Protein AF-A0A967F753-F1 (afdb_monomer)

Mean predicted aligned error: 6.18 Å

Structure (mmCIF, N/CA/C/O backbone):
data_AF-A0A967F753-F1
#
_entry.id   AF-A0A967F753-F1
#
loop_
_atom_site.group_PDB
_atom_site.id
_atom_site.type_symbol
_atom_site.label_atom_id
_atom_site.label_alt_id
_atom_site.label_comp_id
_atom_site.label_asym_id
_atom_site.label_entity_id
_atom_site.label_seq_id
_atom_site.pdbx_PDB_ins_code
_atom_site.Cartn_x
_atom_site.Cartn_y
_atom_site.Cartn_z
_atom_site.occupancy
_atom_site.B_iso_or_equiv
_atom_site.auth_seq_id
_atom_site.auth_comp_id
_atom_site.auth_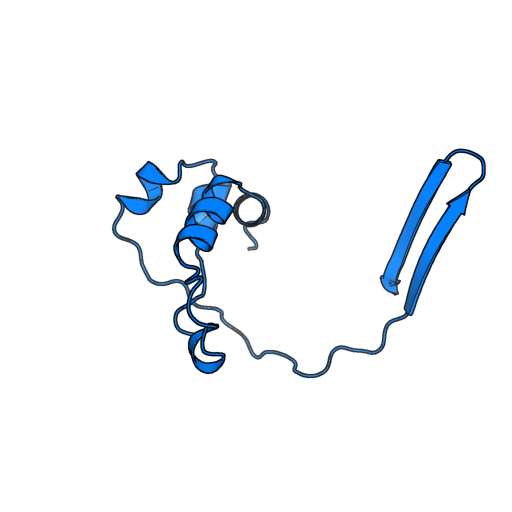asym_id
_atom_site.auth_atom_id
_atom_site.pdbx_PDB_model_num
ATOM 1 N N . TYR A 1 1 ? 8.834 14.581 2.735 1.00 79.06 1 TYR A N 1
ATOM 2 C CA . TYR A 1 1 ? 7.373 14.638 2.503 1.00 79.06 1 TYR A CA 1
ATOM 3 C C . TYR A 1 1 ? 6.909 13.235 2.145 1.00 79.06 1 TYR A C 1
ATOM 5 O O . TYR A 1 1 ? 7.609 12.601 1.368 1.00 79.06 1 TYR A O 1
ATOM 13 N N . ILE A 1 2 ? 5.806 12.736 2.720 1.00 85.50 2 ILE A N 1
ATOM 14 C CA . ILE A 1 2 ? 5.292 11.379 2.454 1.00 85.50 2 ILE A CA 1
ATOM 15 C C . ILE A 1 2 ? 3.941 11.493 1.722 1.00 85.50 2 ILE A C 1
ATOM 17 O O . ILE A 1 2 ? 3.018 12.102 2.263 1.00 85.50 2 ILE A O 1
ATOM 21 N N . PRO A 1 3 ? 3.795 10.932 0.508 1.00 91.19 3 PRO A N 1
ATOM 22 C CA . PRO A 1 3 ? 2.543 10.944 -0.257 1.00 91.19 3 PRO A CA 1
ATOM 23 C C . PRO A 1 3 ? 1.565 9.857 0.230 1.00 91.19 3 PRO A C 1
ATOM 25 O O . PRO A 1 3 ? 1.322 8.853 -0.442 1.00 91.19 3 PRO A O 1
ATOM 28 N N . GLU A 1 4 ? 1.009 10.049 1.428 1.00 93.50 4 GLU A N 1
ATOM 29 C CA . GLU A 1 4 ? 0.132 9.082 2.110 1.00 93.50 4 GLU A CA 1
ATOM 30 C C . GLU A 1 4 ? -1.081 8.656 1.268 1.00 93.50 4 GLU A C 1
ATOM 32 O O . GLU A 1 4 ? -1.386 7.468 1.160 1.00 93.50 4 GLU A O 1
ATOM 37 N N . THR A 1 5 ? -1.761 9.610 0.623 1.00 94.81 5 THR A N 1
ATOM 38 C CA . THR A 1 5 ? -2.934 9.337 -0.225 1.00 94.81 5 THR A CA 1
ATOM 39 C C . THR A 1 5 ? -2.546 8.578 -1.490 1.00 94.81 5 THR A C 1
ATOM 41 O O . THR A 1 5 ? -3.294 7.714 -1.949 1.00 94.81 5 THR A O 1
ATOM 44 N N . GLY A 1 6 ? -1.365 8.871 -2.037 1.00 94.88 6 GLY A N 1
ATOM 45 C CA . GLY A 1 6 ? -0.807 8.143 -3.168 1.00 94.88 6 GLY A CA 1
ATOM 46 C C . GLY A 1 6 ? -0.581 6.666 -2.840 1.00 94.88 6 GLY A C 1
ATOM 47 O O . GLY A 1 6 ? -1.022 5.806 -3.600 1.00 94.88 6 GLY A O 1
ATOM 48 N N . TYR A 1 7 ? 0.005 6.363 -1.675 1.00 94.56 7 TYR A N 1
ATOM 49 C CA . TYR A 1 7 ? 0.257 4.983 -1.239 1.00 94.56 7 TYR A CA 1
ATOM 50 C C . TYR A 1 7 ? -1.018 4.148 -1.055 1.00 94.56 7 TYR A C 1
ATOM 52 O O . TYR A 1 7 ? -1.015 2.960 -1.369 1.00 94.56 7 TYR A O 1
ATOM 60 N N . ILE A 1 8 ? -2.119 4.753 -0.600 1.00 95.50 8 ILE A N 1
ATOM 61 C CA . ILE A 1 8 ? -3.408 4.055 -0.426 1.00 95.50 8 ILE 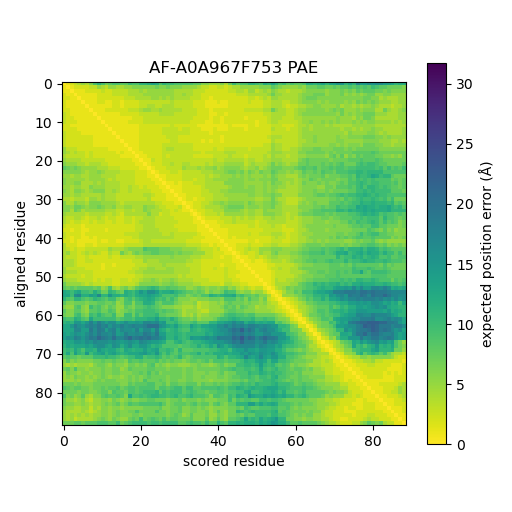A CA 1
ATOM 62 C C . ILE A 1 8 ? -4.312 4.116 -1.670 1.00 95.50 8 ILE A C 1
ATOM 64 O O . ILE A 1 8 ? -5.441 3.616 -1.653 1.00 95.50 8 ILE A O 1
ATOM 68 N N . SER A 1 9 ? -3.855 4.738 -2.760 1.00 96.69 9 SER A N 1
ATOM 69 C CA . SER A 1 9 ? -4.648 4.883 -3.979 1.00 96.69 9 SER A CA 1
ATOM 70 C C . SER A 1 9 ? -4.839 3.547 -4.690 1.00 96.69 9 SER A C 1
ATOM 72 O O . SER A 1 9 ? -3.887 2.825 -4.984 1.00 96.69 9 SER A O 1
ATOM 74 N N . LYS A 1 10 ? -6.083 3.256 -5.095 1.00 96.38 10 LYS A N 1
ATOM 75 C CA . LYS A 1 10 ? -6.391 2.090 -5.941 1.00 96.38 10 LYS A CA 1
ATOM 76 C C . LYS A 1 10 ? -5.708 2.159 -7.309 1.00 96.38 10 LYS A C 1
ATOM 78 O O . LYS A 1 10 ? -5.450 1.119 -7.905 1.00 96.38 10 LYS A O 1
ATOM 83 N N . GLN A 1 11 ? -5.439 3.364 -7.816 1.00 96.50 11 GLN A N 1
ATOM 84 C CA . GLN A 1 11 ? -4.751 3.550 -9.096 1.00 96.50 11 GLN A CA 1
ATOM 85 C C . GLN A 1 11 ? -3.267 3.184 -8.967 1.00 96.50 11 GLN A C 1
ATOM 87 O O . GLN A 1 11 ? -2.761 2.427 -9.791 1.00 96.50 11 GLN A O 1
ATOM 92 N N . TYR A 1 12 ? -2.620 3.614 -7.879 1.00 95.50 12 TYR A N 1
ATOM 93 C CA . TYR A 1 12 ? -1.252 3.210 -7.561 1.00 95.50 12 TYR A CA 1
ATOM 94 C C . TYR A 1 12 ? -1.159 1.700 -7.316 1.00 95.50 12 TYR A C 1
ATOM 96 O O . TYR A 1 12 ? -0.333 1.021 -7.917 1.00 95.50 12 TYR A O 1
ATOM 104 N N . ALA A 1 13 ? -2.072 1.138 -6.517 1.00 95.69 13 ALA A N 1
ATOM 105 C CA . ALA A 1 13 ? -2.126 -0.303 -6.280 1.00 95.69 13 ALA A CA 1
ATOM 106 C C . ALA A 1 13 ? -2.285 -1.101 -7.586 1.00 95.69 13 ALA A C 1
ATOM 108 O O . ALA A 1 13 ? -1.635 -2.129 -7.757 1.00 95.69 13 ALA A O 1
ATOM 109 N N . ARG A 1 14 ? -3.100 -0.614 -8.536 1.00 95.38 14 ARG A N 1
ATOM 110 C CA . ARG A 1 14 ? -3.232 -1.224 -9.866 1.00 95.38 14 ARG A CA 1
ATOM 111 C C . ARG A 1 14 ? -1.901 -1.238 -10.613 1.00 95.38 14 ARG A C 1
ATOM 113 O O . ARG A 1 14 ? -1.544 -2.283 -11.140 1.00 95.38 14 ARG A O 1
ATOM 120 N N . GLU A 1 15 ? -1.175 -0.122 -10.647 1.00 93.00 15 GLU A N 1
ATOM 121 C CA . GLU A 1 15 ? 0.156 -0.062 -11.266 1.00 93.00 15 GLU A CA 1
ATOM 122 C C . GLU A 1 15 ? 1.100 -1.105 -10.663 1.00 93.00 15 GLU A C 1
ATOM 124 O O . GLU A 1 15 ? 1.691 -1.896 -11.396 1.00 93.00 15 GLU A O 1
ATOM 129 N N . ARG A 1 16 ? 1.180 -1.157 -9.327 1.00 93.06 16 ARG A N 1
ATOM 130 C CA . ARG A 1 16 ? 2.065 -2.083 -8.609 1.00 93.06 16 ARG A CA 1
ATOM 131 C C . ARG A 1 16 ? 1.701 -3.545 -8.850 1.00 93.06 16 ARG A C 1
ATOM 133 O O . ARG A 1 16 ? 2.592 -4.357 -9.071 1.00 93.06 16 ARG A O 1
ATOM 140 N N . VAL A 1 17 ? 0.410 -3.882 -8.848 1.00 93.75 17 VAL A N 1
ATOM 141 C CA . VAL A 1 17 ? -0.065 -5.256 -9.085 1.00 93.75 17 VAL A CA 1
ATOM 142 C C . VAL A 1 17 ? 0.255 -5.727 -10.502 1.00 93.75 17 VAL A C 1
ATOM 144 O O . VAL A 1 17 ? 0.631 -6.879 -10.679 1.00 93.75 17 VAL A O 1
ATOM 147 N N . MET A 1 18 ? 0.168 -4.851 -11.507 1.00 91.38 18 MET A N 1
ATOM 148 C CA . MET A 1 18 ? 0.497 -5.208 -12.895 1.00 91.38 18 MET A CA 1
ATOM 149 C C . MET A 1 18 ? 1.988 -5.527 -13.110 1.00 91.38 18 MET A C 1
ATOM 151 O O . MET A 1 18 ? 2.334 -6.087 -14.145 1.00 91.38 18 MET A O 1
ATOM 155 N N . GLN A 1 19 ? 2.861 -5.184 -12.157 1.00 88.12 19 GLN A N 1
ATOM 156 C CA . GLN A 1 19 ? 4.295 -5.509 -12.171 1.00 88.12 19 GLN A CA 1
ATOM 157 C C . GLN A 1 19 ? 4.629 -6.816 -11.429 1.00 88.12 19 GLN A C 1
ATOM 159 O O . GLN A 1 19 ? 5.799 -7.196 -11.332 1.00 88.12 19 GLN A O 1
ATOM 164 N N . ILE A 1 20 ? 3.635 -7.479 -10.831 1.00 90.44 20 ILE A N 1
ATOM 165 C CA . ILE A 1 20 ? 3.836 -8.747 -10.130 1.00 90.44 20 ILE A CA 1
ATOM 166 C C . ILE A 1 20 ? 3.771 -9.873 -11.159 1.00 90.44 20 ILE A C 1
ATOM 168 O O . ILE A 1 20 ? 2.725 -10.102 -11.768 1.00 90.44 20 ILE A O 1
ATOM 172 N N . ASP A 1 21 ? 4.884 -10.584 -11.324 1.00 91.50 21 ASP A N 1
ATOM 173 C CA . ASP A 1 21 ? 4.887 -11.865 -12.018 1.00 91.50 21 ASP A CA 1
ATOM 174 C C . ASP A 1 21 ? 4.278 -12.933 -11.098 1.00 91.50 21 ASP A C 1
ATOM 176 O O . ASP A 1 21 ? 4.624 -13.033 -9.922 1.00 91.50 21 ASP A O 1
ATOM 180 N N . LEU A 1 22 ? 3.325 -13.705 -11.620 1.00 93.50 22 LEU A N 1
ATOM 181 C CA . LEU A 1 22 ? 2.670 -14.789 -10.885 1.00 93.50 22 LEU A CA 1
ATOM 182 C C . LEU A 1 22 ? 3.396 -16.133 -11.047 1.00 93.50 22 LEU A C 1
ATOM 184 O O . LEU A 1 22 ? 3.085 -17.075 -10.319 1.00 93.50 22 LEU A O 1
ATOM 188 N N . GLY A 1 23 ? 4.312 -16.244 -12.012 1.00 96.44 23 GLY A N 1
ATOM 189 C CA . GLY A 1 23 ? 5.099 -17.448 -12.273 1.00 96.44 23 GLY A CA 1
ATOM 190 C C . GLY A 1 23 ? 6.415 -17.510 -11.500 1.00 96.44 23 GLY A C 1
ATOM 191 O O . GLY A 1 23 ? 6.983 -18.594 -11.372 1.00 96.44 23 GLY A O 1
ATOM 192 N N . GLU A 1 24 ? 6.883 -16.382 -10.967 1.00 94.38 24 GLU A N 1
ATOM 193 C CA . GLU A 1 24 ? 8.197 -16.264 -10.341 1.00 94.38 24 GLU A CA 1
ATOM 194 C C . GLU A 1 24 ? 8.181 -15.293 -9.152 1.00 94.38 24 GLU A C 1
ATOM 196 O O . GLU A 1 24 ? 7.510 -14.261 -9.163 1.00 94.38 24 GLU A O 1
ATOM 201 N N . ALA A 1 25 ? 8.932 -15.634 -8.101 1.00 92.94 25 ALA A N 1
ATOM 202 C CA . ALA A 1 25 ? 9.145 -14.738 -6.971 1.00 92.94 25 ALA A CA 1
ATOM 203 C C . ALA A 1 25 ? 10.150 -13.640 -7.346 1.00 92.94 25 ALA A C 1
ATOM 205 O O . ALA A 1 25 ? 11.176 -13.907 -7.959 1.00 92.94 25 ALA A O 1
ATOM 206 N N . SER A 1 26 ? 9.889 -12.404 -6.926 1.00 89.88 26 SER A N 1
ATOM 207 C CA . SER A 1 26 ? 10.815 -11.293 -7.159 1.00 89.88 26 SER A CA 1
ATOM 208 C C . SER A 1 26 ? 12.132 -11.467 -6.399 1.00 89.88 26 SER A C 1
ATOM 210 O O . SER A 1 26 ? 12.097 -11.753 -5.201 1.00 89.88 26 SER A O 1
ATOM 212 N N . ASP A 1 27 ? 13.251 -11.169 -7.056 1.00 91.69 27 ASP A N 1
ATOM 213 C CA . ASP A 1 27 ? 14.592 -11.174 -6.465 1.00 91.69 27 ASP A CA 1
ATOM 214 C C . ASP A 1 27 ? 14.756 -10.072 -5.393 1.00 91.69 27 ASP A C 1
ATOM 216 O O . ASP A 1 27 ? 14.579 -8.892 -5.725 1.00 91.69 27 ASP A O 1
ATOM 220 N N . PRO A 1 28 ? 15.098 -10.416 -4.133 1.00 89.00 28 PRO A N 1
ATOM 221 C CA . PRO A 1 28 ? 15.360 -9.451 -3.066 1.00 89.00 28 PRO A CA 1
ATOM 222 C C . PRO A 1 28 ? 16.398 -8.378 -3.399 1.00 89.00 28 PRO A C 1
ATOM 224 O O . PRO A 1 28 ? 16.245 -7.237 -2.961 1.00 89.00 28 PRO A O 1
ATOM 227 N N . GLU A 1 29 ? 17.414 -8.699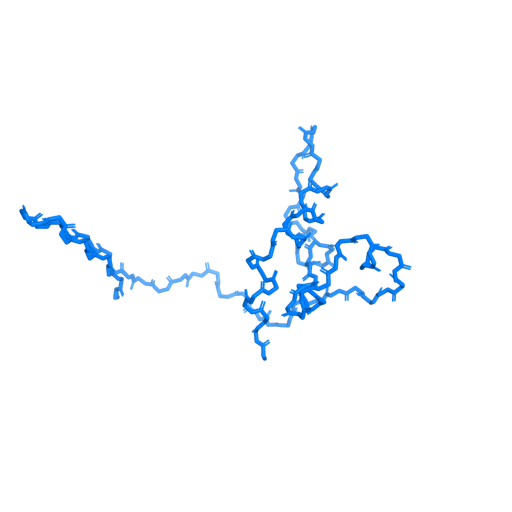 -4.203 1.00 88.81 29 GLU A N 1
ATOM 228 C CA . GLU A 1 29 ? 18.469 -7.743 -4.563 1.00 88.81 29 GLU A CA 1
ATOM 229 C C . GLU A 1 29 ? 17.923 -6.583 -5.418 1.00 88.81 29 GLU A C 1
ATOM 231 O O . GLU A 1 29 ? 18.451 -5.471 -5.390 1.00 88.81 29 GLU A O 1
ATOM 236 N N . THR A 1 30 ? 16.800 -6.804 -6.112 1.00 86.12 30 THR A N 1
ATOM 237 C CA . THR A 1 30 ? 16.167 -5.820 -7.011 1.00 86.12 30 THR A CA 1
ATOM 238 C C . THR A 1 30 ? 15.119 -4.933 -6.330 1.00 86.12 30 THR A C 1
ATOM 240 O O . THR A 1 30 ? 14.650 -3.956 -6.921 1.00 86.12 30 THR A O 1
ATOM 243 N N . TRP A 1 31 ? 14.729 -5.225 -5.082 1.00 86.31 31 TRP A N 1
ATOM 244 C CA . TRP A 1 31 ? 13.580 -4.569 -4.440 1.00 86.31 31 TRP A CA 1
ATOM 245 C C . TRP A 1 31 ? 13.739 -3.051 -4.295 1.00 86.31 31 TRP A C 1
ATOM 247 O O . TRP A 1 31 ? 12.823 -2.302 -4.636 1.00 86.31 31 TRP A O 1
ATOM 257 N N . ASN A 1 32 ? 14.907 -2.599 -3.844 1.00 83.44 32 ASN A N 1
ATOM 258 C CA . ASN A 1 32 ? 15.211 -1.179 -3.661 1.00 83.44 32 ASN A CA 1
ATOM 259 C C . ASN A 1 32 ? 15.684 -0.458 -4.938 1.00 83.44 32 ASN A C 1
ATOM 261 O O . ASN A 1 32 ? 15.247 0.670 -5.157 1.00 83.44 32 ASN A O 1
ATOM 265 N N . PRO A 1 33 ? 16.558 -1.030 -5.789 1.00 82.50 33 PRO A N 1
ATOM 266 C CA . PRO A 1 33 ? 17.032 -0.302 -6.967 1.00 82.50 33 PRO A CA 1
ATOM 267 C C . PRO A 1 33 ? 16.009 -0.242 -8.110 1.00 82.50 33 PRO A C 1
ATOM 269 O O . PRO A 1 33 ? 16.015 0.721 -8.871 1.00 82.50 33 PRO A O 1
ATOM 272 N N . GLU A 1 34 ? 15.135 -1.244 -8.249 1.00 82.56 34 GLU A N 1
ATOM 273 C CA . GLU A 1 34 ? 14.314 -1.396 -9.462 1.00 82.56 34 GLU A CA 1
ATOM 274 C C . GLU A 1 34 ? 12.812 -1.413 -9.187 1.00 82.56 34 GLU A C 1
ATOM 276 O O . GLU A 1 34 ? 12.011 -1.047 -10.048 1.00 82.56 34 GLU A O 1
ATOM 281 N N . ARG A 1 35 ? 12.400 -1.844 -7.990 1.00 83.50 35 ARG A N 1
ATOM 282 C CA . ARG A 1 35 ? 10.981 -2.051 -7.674 1.00 83.50 35 ARG A CA 1
ATOM 283 C C . ARG A 1 35 ? 10.385 -0.951 -6.808 1.00 83.50 35 ARG A C 1
ATOM 285 O O . ARG A 1 35 ? 9.221 -1.070 -6.426 1.00 83.50 35 ARG A O 1
ATOM 292 N N . VAL A 1 36 ? 11.096 0.135 -6.535 1.00 88.50 36 VAL A N 1
ATOM 293 C CA . VAL A 1 36 ? 10.498 1.300 -5.868 1.00 88.50 36 VAL A CA 1
ATOM 294 C C . VAL A 1 36 ? 9.432 1.903 -6.78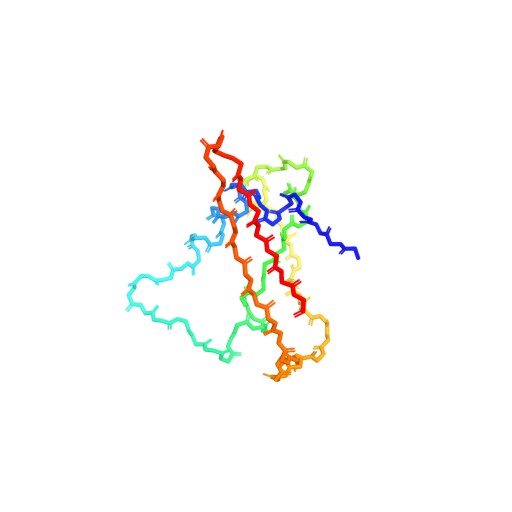6 1.00 88.50 36 VAL A C 1
ATOM 296 O O . VAL A 1 36 ? 9.574 1.935 -8.006 1.00 88.50 36 VAL A O 1
ATOM 299 N N . GLY A 1 37 ? 8.295 2.299 -6.219 1.00 89.44 37 GLY A N 1
ATOM 300 C CA . GLY A 1 37 ? 7.218 2.952 -6.962 1.00 89.44 37 GLY A CA 1
ATOM 301 C C . GLY A 1 37 ? 7.103 4.420 -6.589 1.00 89.44 37 GLY A C 1
ATOM 302 O O . GLY A 1 37 ? 7.434 4.795 -5.467 1.00 89.44 37 GLY A O 1
ATOM 303 N N . ASP A 1 38 ? 6.614 5.238 -7.522 1.00 91.12 38 ASP A N 1
ATOM 304 C CA . ASP A 1 38 ? 6.351 6.654 -7.271 1.00 91.12 38 ASP A CA 1
ATOM 305 C C . ASP A 1 38 ? 4.840 6.904 -7.101 1.00 91.12 38 ASP A C 1
ATOM 307 O O . ASP A 1 38 ? 4.118 7.063 -8.098 1.00 91.12 38 ASP A O 1
ATOM 311 N N . PRO A 1 39 ? 4.348 6.961 -5.851 1.00 92.31 39 PRO A N 1
ATOM 312 C CA . PRO A 1 39 ? 2.954 7.279 -5.534 1.00 92.31 39 PRO A CA 1
ATOM 313 C C . PRO A 1 39 ? 2.585 8.762 -5.739 1.00 92.31 39 PRO A C 1
ATOM 315 O O . PRO A 1 39 ? 1.406 9.110 -5.632 1.00 92.31 39 PRO A O 1
ATOM 318 N N . GLY A 1 40 ? 3.547 9.650 -6.019 1.00 92.31 40 GLY A N 1
ATOM 319 C CA . GLY A 1 40 ? 3.366 11.101 -6.100 1.00 92.31 40 GLY A CA 1
ATOM 320 C C . GLY A 1 40 ? 2.207 11.565 -6.995 1.00 92.31 40 GLY A C 1
ATOM 321 O O . GLY A 1 40 ? 1.372 12.341 -6.532 1.00 92.31 40 GLY A O 1
ATOM 322 N N . PRO A 1 41 ? 2.049 11.073 -8.237 1.00 92.69 41 PRO A N 1
ATOM 323 C CA . PRO A 1 41 ? 0.929 11.471 -9.096 1.00 92.69 41 PRO A CA 1
ATOM 324 C C . PRO A 1 41 ? -0.437 11.043 -8.566 1.00 92.69 41 PRO A C 1
ATOM 326 O O . PRO A 1 41 ? -1.450 11.682 -8.842 1.00 92.69 41 PRO A O 1
ATOM 329 N N . TYR A 1 42 ? -0.484 9.959 -7.799 1.00 94.25 42 TYR A N 1
ATOM 330 C CA . TYR A 1 42 ? -1.726 9.446 -7.241 1.00 94.25 42 TYR A CA 1
ATOM 331 C C . TYR A 1 42 ? -2.156 10.215 -5.991 1.00 94.25 42 TYR A C 1
ATOM 333 O O . TYR A 1 42 ? -3.337 10.195 -5.649 1.00 94.25 42 TYR A O 1
ATOM 341 N N . GLN A 1 43 ? -1.238 10.958 -5.364 1.00 92.62 43 GLN A N 1
ATOM 342 C CA . GLN A 1 43 ? -1.537 11.888 -4.275 1.00 92.62 43 GLN A CA 1
ATOM 343 C C . GLN A 1 43 ? -2.531 12.978 -4.699 1.00 92.62 43 GLN A C 1
ATOM 345 O O . GLN A 1 43 ? -3.376 13.382 -3.904 1.00 92.62 43 GLN A O 1
ATOM 350 N N . SER A 1 44 ? -2.456 13.439 -5.951 1.00 89.75 44 SER A N 1
ATOM 351 C CA . SER A 1 44 ? -3.376 14.428 -6.529 1.00 89.75 44 SER A CA 1
ATOM 352 C C . SER A 1 44 ? -4.574 13.798 -7.253 1.00 89.75 44 SER A C 1
ATOM 354 O O . SER A 1 44 ? -5.347 14.504 -7.896 1.00 89.75 44 SER A O 1
ATOM 356 N N . GLY A 1 45 ? -4.758 12.476 -7.135 1.00 90.12 45 GLY A N 1
ATOM 357 C CA . GLY A 1 45 ? -5.908 11.758 -7.689 1.00 90.12 45 GLY A CA 1
ATOM 358 C C . GLY A 1 45 ? -5.822 11.442 -9.184 1.00 90.12 45 GLY A C 1
ATOM 359 O O . GLY A 1 45 ? -6.853 11.178 -9.802 1.00 90.12 45 GLY A O 1
ATOM 360 N N . ARG A 1 46 ? -4.625 11.461 -9.784 1.00 93.06 46 ARG A N 1
ATOM 361 C CA . ARG A 1 46 ? -4.454 11.144 -11.210 1.00 93.06 46 ARG A CA 1
ATOM 362 C C . ARG A 1 46 ? -4.795 9.688 -11.531 1.00 93.06 46 ARG A C 1
ATOM 364 O O . ARG A 1 46 ? -4.694 8.802 -10.681 1.00 93.06 46 ARG A O 1
ATOM 371 N N . SER A 1 47 ? -5.218 9.444 -12.772 1.00 93.62 47 SER A N 1
ATOM 372 C CA . SER A 1 47 ? -5.582 8.103 -13.230 1.00 93.62 47 SER A CA 1
ATOM 373 C C . SER A 1 47 ? -4.348 7.289 -13.622 1.00 93.62 47 SER A C 1
ATOM 375 O O . SER A 1 47 ? -3.363 7.837 -14.109 1.00 93.62 47 SER A O 1
ATOM 377 N N . TYR A 1 48 ? -4.423 5.965 -13.463 1.00 90.88 48 TYR A N 1
ATOM 378 C CA . TYR A 1 48 ? -3.374 5.043 -13.906 1.00 90.88 48 TYR A CA 1
ATOM 379 C C . TYR A 1 48 ? -3.013 5.219 -15.390 1.00 90.88 48 TYR A C 1
ATOM 381 O O . TYR A 1 48 ? -1.843 5.186 -15.750 1.00 90.88 48 TYR A O 1
ATOM 389 N N . VAL A 1 49 ? -4.012 5.429 -16.256 1.00 92.44 49 VAL A N 1
ATOM 390 C CA . VAL A 1 49 ? -3.790 5.542 -17.707 1.00 92.44 49 VAL A CA 1
ATOM 391 C C . VAL A 1 49 ? -2.971 6.785 -18.036 1.00 92.44 49 VAL A C 1
ATOM 393 O O . VAL A 1 49 ? -2.003 6.683 -18.782 1.00 92.44 49 VAL A O 1
ATOM 396 N N . ASP A 1 50 ? -3.315 7.930 -17.446 1.00 91.62 50 ASP A N 1
ATOM 397 C CA . ASP A 1 50 ? -2.578 9.176 -17.687 1.00 91.62 50 ASP A CA 1
ATOM 398 C C . ASP A 1 50 ? -1.140 9.070 -17.178 1.00 91.62 50 ASP A C 1
ATOM 400 O O . ASP A 1 50 ? -0.215 9.549 -17.822 1.00 91.62 50 ASP A O 1
ATOM 404 N N . VAL A 1 51 ? -0.954 8.411 -16.033 1.00 89.81 51 VAL A N 1
ATOM 405 C CA . VAL A 1 51 ? 0.357 8.230 -15.410 1.00 89.81 51 VAL A CA 1
ATOM 406 C C . VAL A 1 51 ? 1.260 7.299 -16.228 1.00 89.81 51 VAL A C 1
ATOM 408 O O . VAL A 1 51 ? 2.447 7.579 -16.363 1.00 89.81 51 VAL A O 1
ATOM 411 N N . MET A 1 52 ? 0.714 6.228 -16.812 1.00 88.12 52 MET A N 1
ATOM 412 C CA . MET A 1 52 ? 1.475 5.294 -17.657 1.00 88.12 52 MET A CA 1
ATOM 413 C C . MET A 1 52 ? 1.883 5.878 -19.013 1.00 88.12 52 MET A C 1
ATOM 415 O O . MET A 1 52 ? 2.804 5.366 -19.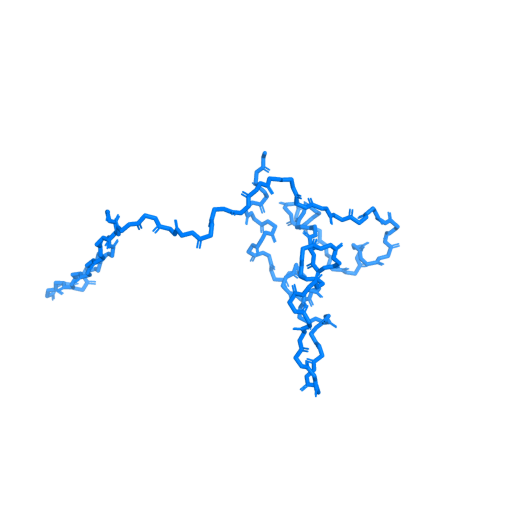645 1.00 88.12 52 MET A O 1
ATOM 419 N N . LEU A 1 53 ? 1.179 6.907 -19.491 1.00 89.81 53 LEU A N 1
ATOM 420 C CA . LEU A 1 53 ? 1.472 7.562 -20.768 1.00 89.81 53 LEU A CA 1
ATOM 421 C C . LEU A 1 53 ? 2.554 8.646 -20.653 1.00 89.81 53 LEU A C 1
ATOM 423 O O . LEU A 1 53 ? 3.035 9.137 -21.673 1.00 89.81 53 LEU A O 1
ATOM 427 N N . GLU A 1 54 ? 2.947 9.021 -19.438 1.00 87.06 54 GLU A N 1
ATOM 428 C CA . GLU A 1 54 ? 3.982 10.020 -19.191 1.00 87.06 54 GLU A CA 1
ATOM 429 C C . GLU A 1 54 ? 5.374 9.393 -19.085 1.00 87.06 54 GLU A C 1
ATOM 431 O O . GLU A 1 54 ? 5.568 8.368 -18.435 1.00 87.06 54 GLU A O 1
ATOM 436 N N . ALA A 1 55 ? 6.376 10.049 -19.679 1.00 69.62 55 ALA A N 1
ATOM 437 C CA . ALA A 1 55 ? 7.774 9.725 -19.415 1.00 69.62 55 ALA A CA 1
ATOM 438 C C . ALA A 1 55 ? 8.148 10.223 -18.011 1.00 69.62 55 ALA A C 1
ATOM 440 O O . ALA A 1 55 ? 8.006 11.413 -17.720 1.00 69.62 55 ALA A O 1
ATOM 441 N N . ARG A 1 56 ? 8.604 9.316 -17.141 1.00 75.94 56 ARG A N 1
ATOM 442 C CA . ARG A 1 56 ? 8.901 9.599 -15.731 1.00 75.94 56 ARG A CA 1
ATOM 443 C C . ARG A 1 56 ? 10.276 9.073 -15.345 1.00 75.94 56 ARG A C 1
ATOM 445 O O . ARG A 1 56 ? 10.756 8.095 -15.915 1.00 75.94 56 ARG A O 1
ATOM 452 N N . GLU A 1 57 ? 10.893 9.748 -14.385 1.00 75.94 57 GLU A N 1
ATOM 453 C CA . GLU A 1 57 ? 12.149 9.312 -13.780 1.00 75.94 57 GLU A CA 1
ATOM 454 C C . GLU A 1 57 ? 11.924 8.102 -12.869 1.00 75.94 57 GLU A C 1
ATOM 456 O O . GLU A 1 57 ? 10.843 7.922 -12.300 1.00 75.94 57 GLU A O 1
ATOM 461 N N . THR A 1 58 ? 12.956 7.270 -12.734 1.00 78.00 58 THR A N 1
ATOM 462 C CA . THR A 1 58 ? 12.927 6.110 -11.844 1.00 78.00 58 THR A CA 1
ATOM 463 C C . THR A 1 58 ? 12.995 6.582 -10.390 1.00 78.00 58 THR A C 1
ATOM 465 O O . THR A 1 58 ? 13.959 7.260 -10.025 1.00 78.00 58 THR A O 1
ATOM 468 N N . PRO A 1 59 ? 12.014 6.238 -9.540 1.00 81.81 59 PRO A N 1
ATOM 469 C CA . PRO A 1 59 ? 12.060 6.598 -8.130 1.00 81.81 59 PRO A CA 1
ATOM 470 C C . PRO A 1 59 ? 13.130 5.792 -7.390 1.00 81.81 59 PRO A C 1
ATOM 472 O O . PRO A 1 59 ? 13.320 4.608 -7.659 1.00 81.81 59 PRO A O 1
ATOM 475 N N . HIS A 1 60 ? 13.781 6.419 -6.412 1.00 78.31 60 HIS A N 1
ATOM 476 C CA . HIS A 1 60 ? 14.740 5.768 -5.523 1.00 78.31 60 HIS A CA 1
ATOM 477 C C . HIS A 1 60 ? 14.422 6.077 -4.057 1.00 78.31 60 HIS A C 1
ATOM 479 O O . HIS A 1 60 ? 13.865 7.127 -3.731 1.00 78.31 60 HIS A O 1
ATOM 485 N N . ILE A 1 61 ? 14.795 5.167 -3.159 1.00 74.44 61 ILE A N 1
ATOM 486 C CA . ILE A 1 61 ? 14.727 5.387 -1.710 1.00 74.44 61 ILE A CA 1
ATOM 487 C C . ILE A 1 61 ? 16.073 5.948 -1.248 1.00 74.44 61 ILE A C 1
ATOM 489 O O . ILE A 1 61 ? 17.121 5.400 -1.578 1.00 74.44 61 ILE A O 1
ATOM 493 N N . GLU A 1 62 ? 16.044 7.040 -0.488 1.00 67.69 62 GLU A N 1
ATOM 494 C CA . GLU A 1 62 ? 17.214 7.556 0.229 1.00 67.69 62 GLU A CA 1
ATOM 495 C C . GLU A 1 62 ? 17.175 7.070 1.686 1.00 67.69 62 GLU A C 1
ATOM 497 O O . GLU A 1 62 ? 16.150 7.224 2.352 1.00 67.69 62 GLU A O 1
ATOM 502 N N . GLY A 1 63 ? 18.281 6.514 2.191 1.00 67.06 63 GLY A N 1
ATOM 503 C CA . GLY A 1 63 ? 18.443 6.136 3.603 1.00 67.06 63 GLY A CA 1
ATOM 504 C C . GLY A 1 63 ? 19.003 4.728 3.822 1.00 67.06 63 GLY A C 1
ATOM 505 O O . GLY A 1 63 ? 18.920 3.869 2.948 1.00 67.06 63 GLY A O 1
ATOM 506 N N . GLU A 1 64 ? 19.584 4.504 5.001 1.00 61.56 64 GLU A N 1
ATOM 507 C CA . GLU A 1 64 ? 19.991 3.174 5.467 1.00 61.56 64 GLU A CA 1
ATOM 508 C C . GLU A 1 64 ? 18.789 2.469 6.110 1.00 61.56 64 GLU A C 1
ATOM 510 O O . GLU A 1 64 ? 18.031 3.080 6.868 1.00 61.56 64 GLU A O 1
ATOM 515 N N . VAL A 1 65 ? 18.592 1.189 5.791 1.00 66.06 65 VAL A N 1
ATOM 516 C CA . VAL A 1 65 ? 17.568 0.359 6.435 1.00 66.06 65 VAL A CA 1
ATOM 517 C C . VAL A 1 65 ? 18.144 -0.144 7.755 1.00 66.06 65 VAL A C 1
ATOM 519 O O . VAL A 1 65 ? 19.133 -0.871 7.756 1.00 66.06 65 VAL A O 1
ATOM 522 N N . GLU A 1 66 ? 17.541 0.241 8.877 1.00 67.44 66 GLU A N 1
ATOM 523 C CA . GLU A 1 66 ? 17.862 -0.352 10.177 1.00 67.44 66 GLU A CA 1
ATOM 524 C C . GLU A 1 66 ? 17.343 -1.800 10.188 1.00 67.44 66 GLU A C 1
ATOM 526 O O . GLU A 1 66 ? 16.136 -2.033 10.116 1.00 67.44 66 GLU A O 1
ATOM 531 N N . GLU A 1 67 ? 18.256 -2.777 10.187 1.00 66.88 67 GLU A N 1
ATOM 532 C CA . GLU A 1 67 ? 17.910 -4.194 9.988 1.00 66.88 67 GLU A CA 1
ATOM 533 C C . GLU A 1 67 ? 17.181 -4.823 11.184 1.00 66.88 67 GLU A C 1
ATOM 535 O O . GLU A 1 67 ? 16.393 -5.753 11.000 1.00 66.88 67 GLU A O 1
ATOM 540 N N . GLU A 1 68 ? 17.410 -4.321 12.401 1.00 80.75 68 GLU A N 1
ATOM 541 C CA . GLU A 1 68 ? 16.788 -4.852 13.614 1.00 80.75 68 GLU A CA 1
ATOM 542 C C . GLU A 1 68 ? 15.867 -3.805 14.257 1.00 80.75 68 GLU A C 1
ATOM 544 O O . GLU A 1 68 ? 16.346 -2.809 14.803 1.00 80.75 68 GLU A O 1
ATOM 549 N N . PRO A 1 69 ? 14.536 -3.998 14.209 1.00 77.00 69 PRO A N 1
ATOM 550 C CA . PRO A 1 69 ? 13.613 -3.068 14.836 1.00 77.00 69 PRO A CA 1
ATOM 551 C C . PRO A 1 69 ? 13.701 -3.163 16.369 1.00 77.00 69 PRO A C 1
ATOM 553 O O . PRO A 1 69 ? 13.950 -4.241 16.919 1.00 77.00 69 PRO A O 1
ATOM 556 N N . PRO A 1 70 ? 13.430 -2.065 17.097 1.00 84.75 70 PRO A N 1
ATOM 557 C CA . PRO A 1 70 ? 13.409 -2.083 18.553 1.00 84.75 70 PRO A CA 1
ATOM 558 C C . PRO A 1 70 ? 12.330 -3.035 19.092 1.00 84.75 70 PRO A C 1
ATOM 560 O O . PRO A 1 70 ? 11.266 -3.217 18.493 1.00 84.75 70 PRO A O 1
ATOM 563 N N . SER A 1 71 ? 12.585 -3.615 20.269 1.00 89.19 71 SER A N 1
ATOM 564 C CA . SER A 1 71 ? 11.592 -4.431 20.977 1.00 89.19 71 SER A CA 1
ATOM 565 C C . SER A 1 71 ? 10.379 -3.579 21.362 1.00 89.19 71 SER A C 1
ATOM 567 O O . SER A 1 71 ? 10.532 -2.540 22.005 1.00 89.19 71 SER A O 1
ATOM 569 N N . THR A 1 72 ? 9.181 -4.025 20.980 1.00 92.06 72 THR A N 1
ATOM 570 C CA . THR A 1 72 ? 7.897 -3.344 21.228 1.00 92.06 72 THR A CA 1
ATOM 571 C C . THR A 1 72 ? 6.870 -4.322 21.804 1.00 92.06 72 THR A C 1
ATOM 573 O O . THR A 1 72 ? 6.983 -5.538 21.640 1.00 92.06 72 THR A O 1
ATOM 576 N N . THR A 1 73 ? 5.859 -3.811 22.509 1.00 92.94 73 THR A N 1
ATOM 577 C CA . THR A 1 73 ? 4.731 -4.589 23.044 1.00 92.94 73 THR A CA 1
ATOM 578 C C . THR A 1 73 ? 3.430 -4.185 22.365 1.00 92.94 73 THR A C 1
ATOM 580 O O . THR A 1 73 ? 3.094 -3.005 22.297 1.00 92.94 73 THR A O 1
ATOM 583 N N . HIS A 1 74 ? 2.655 -5.178 21.923 1.00 94.88 74 HIS A N 1
ATOM 584 C CA . HIS A 1 74 ? 1.339 -4.988 21.317 1.00 94.88 74 HIS A CA 1
ATOM 585 C C . HIS A 1 74 ? 0.230 -5.590 22.186 1.00 94.88 74 HIS A C 1
ATOM 587 O O . HIS A 1 74 ? 0.356 -6.720 22.663 1.00 94.88 74 HIS A O 1
ATOM 593 N N . PHE A 1 75 ? -0.886 -4.876 22.342 1.00 95.94 75 PHE A N 1
ATOM 594 C CA . PHE A 1 75 ? -2.101 -5.422 22.944 1.00 95.94 75 PHE A CA 1
ATOM 595 C C . PHE A 1 75 ? -3.364 -4.893 22.260 1.00 95.94 75 PHE A C 1
A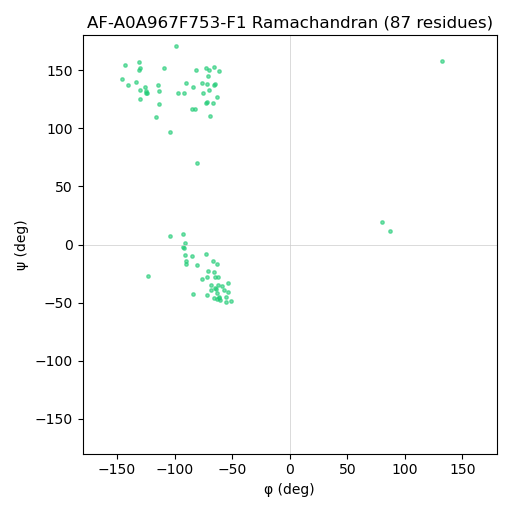TOM 597 O O . PHE A 1 75 ? -3.391 -3.808 21.681 1.00 95.94 75 PHE A O 1
ATOM 604 N N . SER A 1 76 ? -4.436 -5.680 22.348 1.00 96.81 76 SER A N 1
ATOM 605 C CA . SER A 1 76 ? -5.754 -5.337 21.816 1.00 96.81 76 SER A CA 1
ATOM 606 C C . SER A 1 76 ? -6.838 -5.640 22.850 1.00 96.81 76 SER A C 1
ATOM 608 O O . SER A 1 76 ? -6.769 -6.655 23.544 1.00 96.81 76 SER A O 1
ATOM 610 N N . ILE A 1 77 ? -7.832 -4.759 22.966 1.00 96.69 77 ILE A N 1
ATOM 611 C CA . ILE A 1 77 ? -8.928 -4.855 23.942 1.00 96.69 77 ILE A CA 1
ATOM 612 C C . ILE A 1 77 ? -10.260 -4.669 23.214 1.00 96.69 77 ILE A C 1
ATOM 614 O O . ILE A 1 77 ? -10.412 -3.725 22.440 1.00 96.69 77 ILE A O 1
ATOM 618 N N . VAL A 1 78 ? -11.228 -5.546 23.495 1.00 96.94 78 VAL A N 1
ATOM 619 C CA . VAL A 1 78 ? -12.621 -5.417 23.044 1.00 96.94 78 VAL A CA 1
ATOM 620 C C . VAL A 1 78 ? -13.537 -5.451 24.261 1.00 96.94 78 VAL A C 1
ATOM 622 O O . VAL A 1 78 ? -13.408 -6.339 25.104 1.00 96.94 78 VAL A O 1
ATOM 625 N N . ASP A 1 79 ? -14.451 -4.489 24.370 1.00 96.94 79 ASP A N 1
ATOM 626 C CA . ASP A 1 79 ? -15.408 -4.433 25.475 1.00 96.94 79 ASP A CA 1
ATOM 627 C C . ASP A 1 79 ? -16.792 -4.994 25.105 1.00 96.94 79 ASP A C 1
ATOM 629 O O . ASP A 1 79 ? -17.114 -5.279 23.951 1.00 96.94 79 ASP A O 1
ATOM 633 N N . LYS A 1 80 ? -17.654 -5.140 26.115 1.00 96.94 80 LYS A N 1
ATOM 634 C CA . LYS A 1 80 ? -19.036 -5.620 25.948 1.00 96.94 80 LYS A CA 1
ATOM 635 C C . LYS A 1 80 ? -19.928 -4.709 25.090 1.00 96.94 80 LYS A C 1
ATOM 637 O O . LYS A 1 80 ? -21.010 -5.139 24.705 1.00 96.94 80 LY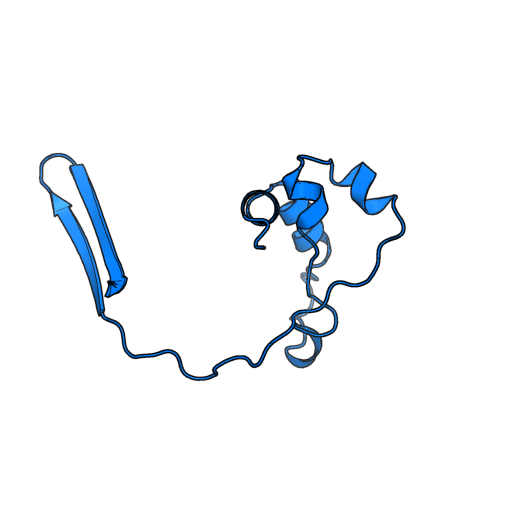S A O 1
ATOM 642 N N . ALA A 1 81 ? -19.535 -3.453 24.871 1.00 97.25 81 ALA A N 1
ATOM 643 C CA . ALA A 1 81 ? -20.269 -2.485 24.060 1.00 97.25 81 ALA A CA 1
ATOM 644 C C . ALA A 1 81 ? -19.809 -2.495 22.591 1.00 97.25 81 ALA A C 1
ATOM 646 O O . ALA A 1 81 ? -20.398 -1.800 21.767 1.00 97.25 81 ALA A O 1
ATOM 647 N N . GLY A 1 82 ? -18.797 -3.303 22.258 1.00 96.50 82 GLY A N 1
ATOM 648 C CA . GLY A 1 82 ? -18.247 -3.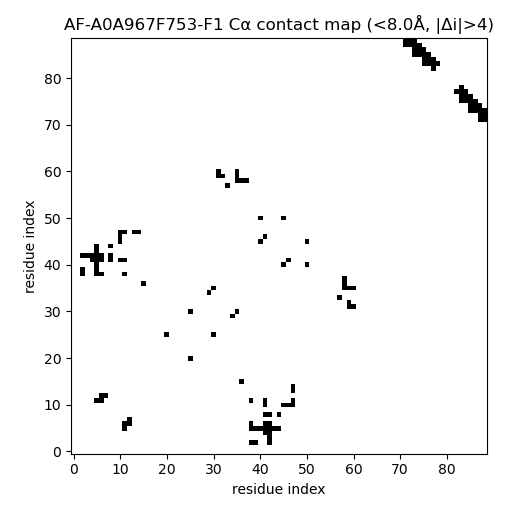417 20.912 1.00 96.50 82 GLY A CA 1
ATOM 649 C C . GLY A 1 82 ? -17.159 -2.391 20.599 1.00 96.50 82 GLY A C 1
ATOM 650 O O . GLY A 1 82 ? -16.769 -2.274 19.440 1.00 96.50 82 GLY A O 1
ATOM 651 N N . ASN A 1 83 ? -16.647 -1.661 21.595 1.00 97.12 83 ASN A N 1
ATOM 652 C CA . ASN A 1 83 ? -15.486 -0.800 21.389 1.00 97.12 83 ASN A CA 1
ATOM 653 C C . ASN A 1 83 ? -14.234 -1.665 21.220 1.00 97.12 83 ASN A C 1
ATOM 655 O O . ASN A 1 83 ? -14.045 -2.630 21.963 1.00 97.12 83 ASN A O 1
ATOM 659 N N . ALA A 1 84 ? -13.370 -1.292 20.275 1.00 97.44 84 ALA A N 1
ATOM 660 C CA . ALA A 1 84 ? -12.112 -1.976 20.001 1.00 97.44 84 ALA A CA 1
ATOM 661 C C . ALA A 1 84 ? -10.939 -0.992 20.078 1.00 97.44 84 ALA A C 1
ATOM 663 O O . ALA A 1 84 ? -10.986 0.090 19.492 1.00 97.44 84 ALA A O 1
ATOM 664 N N . VAL A 1 85 ? -9.884 -1.386 20.790 1.00 96.12 85 VAL A N 1
ATOM 665 C CA . VAL A 1 85 ? -8.625 -0.641 20.908 1.00 96.12 85 VAL A CA 1
ATOM 666 C C . VAL A 1 85 ? -7.475 -1.559 20.518 1.00 96.12 85 VAL A C 1
ATOM 668 O O . VAL A 1 85 ? -7.435 -2.709 20.950 1.00 96.12 85 VAL A O 1
ATOM 671 N N . SER A 1 86 ? -6.543 -1.035 19.725 1.00 96.44 86 SER A N 1
ATOM 672 C CA . SER A 1 86 ? -5.305 -1.696 19.311 1.00 96.44 86 SER A CA 1
ATOM 673 C C . SER A 1 86 ? -4.146 -0.736 19.573 1.00 96.44 86 SER A C 1
ATOM 675 O O . SER A 1 86 ? -4.215 0.423 19.160 1.00 96.44 86 SER A O 1
ATOM 677 N N . TRP A 1 87 ? -3.135 -1.179 20.323 1.00 95.94 87 TRP A N 1
ATOM 678 C CA . TRP A 1 87 ? -2.047 -0.322 20.797 1.00 95.94 87 TRP A CA 1
ATOM 679 C C . TRP A 1 87 ? -0.696 -1.034 20.728 1.00 95.94 87 TRP A C 1
ATOM 681 O O . TRP A 1 87 ? -0.574 -2.190 21.136 1.00 95.94 87 TRP A O 1
ATOM 691 N N . THR A 1 88 ? 0.322 -0.311 20.260 1.00 94.06 88 THR A N 1
ATOM 692 C CA . THR A 1 88 ? 1.727 -0.740 20.240 1.00 94.06 88 THR A CA 1
ATOM 693 C C . THR A 1 88 ? 2.566 0.317 20.963 1.00 94.06 88 THR A C 1
ATOM 695 O O . THR A 1 88 ? 2.409 1.503 20.671 1.00 94.06 88 THR A O 1
ATOM 698 N N . GLN A 1 89 ? 3.420 -0.096 21.906 1.00 91.12 89 GLN A N 1
ATOM 699 C CA . GLN A 1 89 ? 4.371 0.769 22.625 1.00 91.12 89 GLN A CA 1
ATOM 700 C C . GLN A 1 89 ? 5.774 0.181 22.690 1.00 91.12 89 GLN A C 1
ATOM 702 O O . GLN A 1 89 ? 5.892 -1.063 22.619 1.00 91.12 89 GLN A O 1
#

Nearest PDB structures (foldseek):
  8yt8-assembly1_D  TM=2.373E-01  e=7.649E+00  Mus musculus

Solvent-accessible surface area (backbone atoms only — not comparable to full-atom values): 5916 Å² total; per-residue (Å²): 137,81,54,63,59,2,68,72,24,69,44,41,48,50,59,58,55,75,71,58,62,90,90,53,83,82,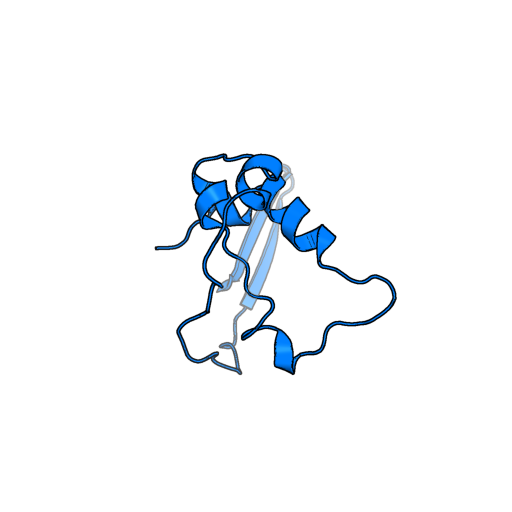61,76,86,43,45,59,78,68,60,45,74,75,34,62,62,30,49,80,66,49,53,49,68,66,59,72,73,49,93,75,82,85,46,73,81,88,81,85,81,79,87,74,77,79,93,70,50,77,52,74,50,74,51,98,85,70,51,76,48,77,48,75,88

pLDDT: mean 88.78, std 8.58, range [61.56, 97.44]

Radius of gyration: 18.14 Å; Cα contacts (8 Å, |Δi|>4): 72; chains: 1; bounding box: 40×32×47 Å

Sequence (89 aa):
YIPETGYISKQYARERVMQIDLGEASDPETWNPERVGDPGPYQSGRSYVDVMLEARETPHIEGEVEEEPPSTTHFSIVDKAGNAVSWTQ

Foldseek 3Di:
DDLVQLVVAPQNVVVLVVPDDPVDDDDPVCCFVPNDDDSPVCSVPDHNVVVVVDDDDDDGDDDDDPPDDDDKDWDWDADPVGDIDTDID

Secondary structure (DSSP, 8-state):
---HHHHT-HHHHHHHHHT--SSSPPPGGGTTTTS----HHHHTT--HHHHHTS--PPP---S---SSPPP--EEEEE-TT--EEEEE-